Protein AF-A0A2I0TE77-F1 (afdb_monomer)

Sequence (96 aa):
MENKEVINDSKHGFTKDKLCLANLVAFHDSITALVDKGRATDIIYRDIIKTFDTVPHDILVSKMEKCGFDGWATQRIRNWLYGCTHRVVVNGSMYK

pLDDT: mean 87.78, std 10.88, range [39.72, 97.75]

Radius of gyration: 19.69 Å; Cα contacts (8 Å, |Δi|>4): 41; chains: 1; bounding box: 46×46×43 Å

Solvent-accessible surface area (backbone atoms only — not comparable to full-atom values): 6321 Å² total; per-residue (Å²): 130,83,75,68,85,82,58,61,89,87,58,30,79,99,36,88,100,43,46,72,66,58,47,52,51,56,51,52,53,55,48,50,60,38,49,77,69,72,44,92,79,87,86,86,87,84,84,66,85,60,56,83,82,67,56,58,64,70,61,53,52,56,50,41,50,75,72,66,48,51,73,67,63,49,49,53,50,51,51,47,73,79,63,66,77,73,71,49,73,57,94,91,42,80,44,114

Nearest PDB structures (foldseek):
  7wxe-assembly1_A  TM=3.402E-01  e=1.407E+00  Paenibacillus mucilaginosus
  8kfk-assembly1_A  TM=3.400E-01  e=1.407E+00  Paenibacillus mucilaginosus

Mean predicted aligned error: 7.54 Å

Organism: NCBI:txid1758121

Structure (mmCIF, N/CA/C/O backbone):
data_AF-A0A2I0TE77-F1
#
_entry.id   AF-A0A2I0TE77-F1
#
loop_
_atom_site.group_PDB
_atom_site.id
_atom_site.type_symbol
_atom_site.label_atom_id
_atom_site.label_alt_id
_atom_site.label_comp_id
_atom_site.label_asym_id
_atom_site.label_entity_id
_atom_site.label_seq_id
_atom_site.pdbx_PDB_ins_code
_atom_site.Cartn_x
_atom_site.Cartn_y
_atom_site.Cartn_z
_atom_site.occupancy
_atom_site.B_iso_or_equiv
_atom_site.auth_seq_id
_atom_site.auth_comp_id
_atom_site.auth_asym_id
_atom_site.auth_atom_id
_atom_site.pdbx_PDB_model_num
ATOM 1 N N . MET A 1 1 ? 7.221 20.554 -2.158 1.00 3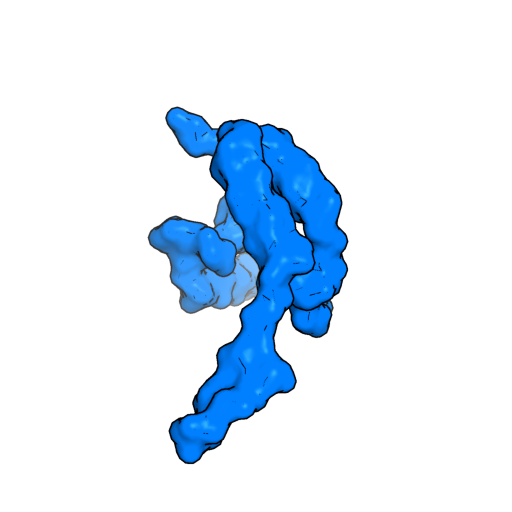9.72 1 MET A N 1
ATOM 2 C CA . MET A 1 1 ? 5.940 20.229 -1.498 1.00 39.72 1 MET A CA 1
ATOM 3 C C . MET A 1 1 ? 5.495 18.895 -2.059 1.00 39.72 1 MET A C 1
ATOM 5 O O . MET A 1 1 ? 5.282 18.820 -3.260 1.00 39.72 1 MET A O 1
ATOM 9 N N . GLU A 1 2 ? 5.480 17.837 -1.248 1.00 43.66 2 GLU A N 1
ATOM 10 C CA . GLU A 1 2 ? 4.920 16.550 -1.677 1.00 43.66 2 GLU A CA 1
ATOM 11 C C . GLU A 1 2 ? 3.451 16.757 -2.047 1.00 43.66 2 GLU A C 1
ATOM 13 O O . GLU A 1 2 ? 2.705 17.392 -1.298 1.00 43.66 2 GLU A O 1
ATOM 18 N N . ASN A 1 3 ? 3.053 16.260 -3.215 1.00 50.22 3 ASN A N 1
ATOM 19 C CA . ASN A 1 3 ? 1.667 16.287 -3.656 1.00 50.22 3 ASN A CA 1
ATOM 20 C C . ASN A 1 3 ? 0.860 15.361 -2.730 1.00 50.22 3 ASN A C 1
ATOM 22 O O . ASN A 1 3 ? 0.788 14.150 -2.940 1.00 50.22 3 ASN A O 1
ATOM 26 N N . LYS A 1 4 ? 0.293 15.932 -1.661 1.00 53.69 4 LYS A N 1
ATOM 27 C CA . LYS A 1 4 ? -0.499 15.227 -0.636 1.00 53.69 4 LYS A CA 1
ATOM 28 C C . LYS A 1 4 ? -1.796 14.610 -1.177 1.00 53.69 4 LYS A C 1
ATOM 30 O O . LYS A 1 4 ? -2.489 13.922 -0.441 1.00 53.69 4 LYS A O 1
ATOM 35 N N . GLU A 1 5 ? -2.132 14.822 -2.447 1.00 61.47 5 GLU A N 1
ATOM 36 C CA . GLU A 1 5 ? -3.385 14.338 -3.036 1.00 61.47 5 GLU A CA 1
ATOM 37 C C . GLU A 1 5 ? -3.382 12.832 -3.358 1.00 61.47 5 GLU A C 1
ATOM 39 O O . GLU A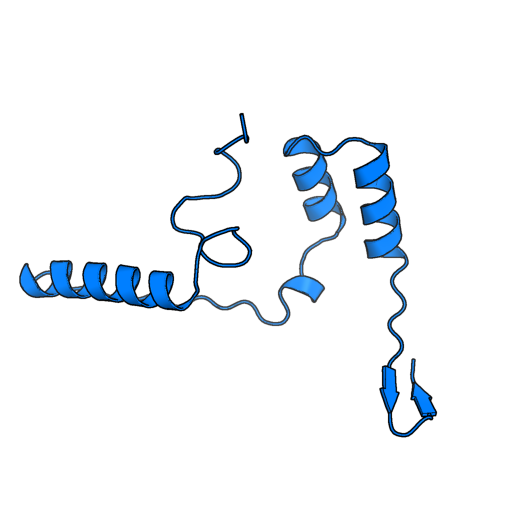 1 5 ? -4.445 12.226 -3.469 1.00 61.47 5 GLU A O 1
ATOM 44 N N . VAL A 1 6 ? -2.211 12.194 -3.486 1.00 77.75 6 VAL A N 1
ATOM 45 C CA . VAL A 1 6 ? -2.126 10.783 -3.921 1.00 77.75 6 VAL A CA 1
ATOM 46 C C . VAL A 1 6 ? -2.291 9.793 -2.762 1.00 77.75 6 VAL A C 1
ATOM 48 O O . VAL A 1 6 ? -2.830 8.698 -2.945 1.00 77.75 6 VAL A O 1
ATOM 51 N N . ILE A 1 7 ? -1.810 10.144 -1.565 1.00 85.06 7 ILE A N 1
ATOM 52 C CA . ILE A 1 7 ? -1.787 9.259 -0.394 1.00 85.06 7 ILE A CA 1
ATOM 53 C C . ILE A 1 7 ? -2.666 9.851 0.705 1.00 85.06 7 ILE A C 1
ATOM 55 O O . ILE A 1 7 ? -2.356 10.901 1.252 1.00 85.06 7 ILE A O 1
ATOM 59 N N . ASN A 1 8 ? -3.739 9.141 1.058 1.00 88.25 8 ASN A N 1
ATOM 60 C CA . ASN A 1 8 ? -4.613 9.526 2.165 1.00 88.25 8 ASN A CA 1
ATOM 61 C C . ASN A 1 8 ? -3.878 9.413 3.514 1.00 88.25 8 ASN A C 1
ATOM 63 O O . ASN A 1 8 ? -3.131 8.458 3.741 1.00 88.25 8 ASN A O 1
ATOM 67 N N . ASP A 1 9 ? -4.147 10.336 4.436 1.00 87.62 9 ASP A N 1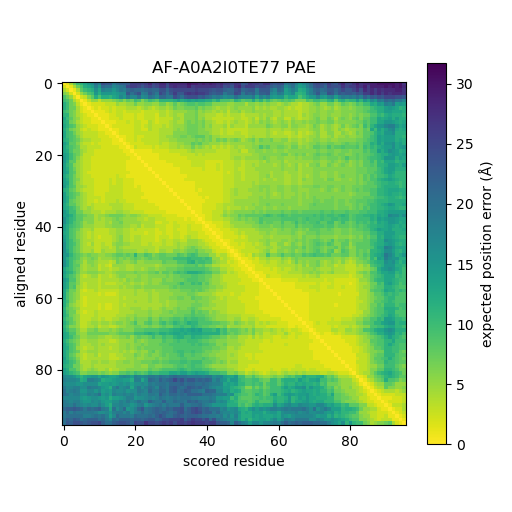
ATOM 68 C CA . ASP A 1 9 ? -3.594 10.335 5.792 1.00 87.62 9 ASP A CA 1
ATOM 69 C C . ASP A 1 9 ? -3.934 9.074 6.598 1.00 87.62 9 ASP A C 1
ATOM 71 O O . ASP A 1 9 ? -3.134 8.650 7.433 1.00 87.62 9 ASP A O 1
ATOM 75 N N . SER A 1 10 ? -5.047 8.403 6.301 1.00 87.75 10 SER A N 1
ATOM 76 C CA . SER A 1 10 ? -5.386 7.110 6.908 1.00 87.75 10 SER A CA 1
ATOM 77 C C . SER A 1 10 ? -4.495 5.954 6.428 1.00 87.75 10 SER A C 1
ATOM 79 O O . SER A 1 10 ? -4.432 4.909 7.081 1.00 87.75 10 SER A O 1
ATOM 81 N N . LYS A 1 11 ? -3.758 6.112 5.316 1.00 89.00 11 LYS A N 1
ATOM 82 C CA . LYS A 1 11 ? -2.842 5.083 4.811 1.00 89.00 11 LYS A CA 1
ATOM 83 C C . LYS A 1 11 ? -1.574 5.038 5.660 1.00 89.00 11 LYS A C 1
ATOM 85 O O . LYS A 1 11 ? -0.732 5.938 5.604 1.00 89.00 11 LYS A O 1
ATOM 90 N N . HIS A 1 12 ? -1.418 3.937 6.385 1.00 90.19 12 HIS A N 1
ATOM 91 C CA . HIS A 1 12 ? -0.244 3.669 7.215 1.00 90.19 12 HIS A CA 1
ATOM 92 C C . HIS A 1 12 ? 0.783 2.751 6.542 1.00 90.19 12 HIS A C 1
ATOM 94 O O . HIS A 1 12 ? 1.979 2.907 6.760 1.00 90.19 12 HIS A O 1
ATOM 100 N N . GLY A 1 13 ? 0.339 1.810 5.704 1.00 89.88 13 GLY A N 1
ATOM 101 C CA . GLY A 1 13 ? 1.241 0.892 5.009 1.00 89.88 13 GLY A CA 1
ATOM 102 C C . GLY A 1 13 ? 2.075 1.594 3.937 1.00 89.88 13 GLY A C 1
ATOM 103 O O . GLY A 1 13 ? 1.533 2.360 3.137 1.00 89.88 13 GLY A O 1
ATOM 104 N N . PHE A 1 14 ? 3.372 1.279 3.885 1.00 88.00 14 PHE A N 1
ATOM 105 C CA . PHE A 1 14 ? 4.336 1.825 2.917 1.00 88.00 14 PHE A CA 1
ATOM 106 C C . PHE A 1 14 ? 4.463 3.360 2.939 1.00 88.00 14 PHE A C 1
ATOM 108 O O . PHE A 1 14 ? 4.853 3.959 1.938 1.00 88.00 14 PHE A O 1
ATOM 115 N N . THR A 1 15 ? 4.144 3.997 4.068 1.00 90.50 15 THR A N 1
ATOM 116 C CA . THR A 1 15 ? 4.317 5.439 4.275 1.00 90.50 15 THR A CA 1
ATOM 117 C C . THR A 1 15 ? 5.440 5.658 5.281 1.00 90.50 15 THR A C 1
ATOM 119 O O . THR A 1 15 ? 5.472 5.010 6.328 1.00 90.50 15 THR A O 1
ATOM 122 N N . LYS A 1 16 ? 6.367 6.569 4.971 1.00 89.38 16 LYS A N 1
ATOM 123 C CA . LYS A 1 16 ? 7.454 6.926 5.886 1.00 89.38 16 LYS A CA 1
ATOM 124 C C . LYS A 1 16 ? 6.876 7.424 7.217 1.00 89.38 16 LYS A C 1
ATOM 126 O O . LYS A 1 16 ? 5.851 8.101 7.229 1.00 89.38 16 LYS A O 1
ATOM 131 N N . ASP A 1 17 ? 7.525 7.059 8.318 1.00 89.38 17 ASP A N 1
ATOM 132 C CA . ASP A 1 17 ? 7.185 7.505 9.675 1.00 89.38 17 ASP A CA 1
ATOM 133 C C . ASP A 1 17 ? 5.781 7.081 10.169 1.00 89.38 17 ASP A C 1
ATOM 135 O O . ASP A 1 17 ? 5.328 7.531 11.219 1.00 89.38 17 ASP A O 1
ATOM 139 N N . LYS A 1 18 ? 5.099 6.160 9.464 1.00 90.81 18 LYS A N 1
ATOM 140 C CA . LYS A 1 18 ? 3.854 5.520 9.917 1.00 90.81 18 LYS A CA 1
ATOM 141 C C . LYS A 1 18 ? 4.081 4.041 10.213 1.00 90.81 18 LYS A C 1
ATOM 143 O O . LYS A 1 18 ? 4.610 3.297 9.392 1.00 90.81 18 LYS A O 1
ATOM 148 N N . LEU A 1 19 ? 3.654 3.611 11.398 1.00 93.44 19 LEU A N 1
ATOM 149 C CA . LEU A 1 19 ? 3.808 2.235 11.873 1.00 93.44 19 LEU A CA 1
ATOM 150 C C . LEU A 1 19 ? 2.491 1.461 11.779 1.00 93.44 19 LEU A C 1
ATOM 152 O O . LEU A 1 19 ? 1.414 2.017 11.998 1.00 93.44 19 LEU A O 1
ATOM 156 N N . CYS A 1 20 ? 2.579 0.147 11.550 1.00 91.19 20 CYS A N 1
ATOM 157 C CA . CYS A 1 20 ? 1.412 -0.742 11.584 1.00 91.19 20 CYS A CA 1
ATOM 158 C C . CYS A 1 20 ? 0.712 -0.726 12.951 1.00 91.19 20 CYS A C 1
ATOM 160 O O . CYS A 1 20 ? -0.514 -0.748 13.007 1.00 91.19 20 CYS A O 1
ATOM 162 N N . LEU A 1 21 ? 1.480 -0.640 14.044 1.00 94.12 21 LEU A N 1
ATOM 163 C CA . LEU A 1 21 ? 0.919 -0.558 15.394 1.00 94.12 21 LEU A CA 1
ATOM 164 C C . LEU A 1 21 ? 0.113 0.732 15.590 1.00 94.12 21 LEU A C 1
ATOM 166 O O . LEU A 1 21 ? -0.994 0.677 16.111 1.00 94.12 21 LEU A O 1
ATOM 170 N N . ALA A 1 22 ? 0.627 1.871 15.114 1.00 92.38 22 ALA A N 1
ATOM 171 C CA . ALA A 1 22 ? -0.082 3.147 15.198 1.00 92.38 22 ALA A CA 1
ATOM 172 C C . ALA A 1 22 ? -1.421 3.107 14.441 1.00 92.38 22 ALA A C 1
ATOM 174 O O . ALA A 1 22 ? -2.414 3.625 14.939 1.00 92.38 22 ALA A O 1
ATOM 175 N N . ASN A 1 23 ? -1.473 2.417 13.293 1.00 92.31 23 ASN A N 1
ATOM 176 C CA . ASN A 1 23 ? -2.723 2.196 12.562 1.00 92.31 23 ASN A CA 1
ATOM 177 C C . ASN A 1 23 ? -3.749 1.412 13.392 1.00 92.31 23 ASN A C 1
ATOM 179 O O . ASN A 1 23 ? -4.920 1.774 13.431 1.00 92.31 23 ASN A O 1
ATOM 183 N N . LEU A 1 24 ? -3.307 0.332 14.048 1.00 93.94 24 LEU A N 1
ATOM 184 C CA . LEU A 1 24 ? -4.182 -0.510 14.864 1.00 93.94 24 LEU A CA 1
ATOM 185 C C . LEU A 1 24 ? -4.711 0.249 16.086 1.00 93.94 24 LEU A C 1
ATOM 187 O O . LEU A 1 24 ? -5.900 0.162 16.379 1.00 93.94 24 LEU A O 1
ATOM 191 N N . VAL A 1 25 ? -3.847 1.014 16.759 1.00 95.38 25 VAL A N 1
ATOM 192 C CA . VAL A 1 25 ? -4.234 1.857 17.900 1.00 95.38 25 VAL A CA 1
ATOM 193 C C . VAL A 1 25 ? -5.249 2.913 17.459 1.00 95.38 25 VAL A C 1
ATOM 195 O O . VAL A 1 25 ? -6.348 2.950 17.999 1.00 95.38 25 VAL A O 1
ATOM 198 N N . ALA A 1 26 ? -4.956 3.683 16.405 1.00 93.81 26 ALA A N 1
ATOM 199 C CA . ALA A 1 26 ? -5.867 4.713 15.902 1.00 93.81 26 ALA A CA 1
ATOM 200 C C . ALA A 1 26 ? -7.230 4.143 15.461 1.00 93.81 26 ALA A C 1
ATOM 202 O O . ALA A 1 26 ? -8.278 4.759 15.676 1.00 93.81 26 ALA A O 1
ATOM 203 N N . PHE A 1 27 ? -7.230 2.952 14.857 1.00 93.56 27 PHE A N 1
ATOM 204 C CA . PHE A 1 27 ? -8.447 2.232 14.498 1.00 93.56 27 PHE A CA 1
ATOM 205 C C . PHE A 1 27 ? -9.263 1.827 15.734 1.00 93.56 27 PHE A C 1
ATOM 207 O O . PHE A 1 27 ? -10.467 2.082 15.783 1.00 93.56 27 PHE A O 1
ATOM 214 N N . HIS A 1 28 ? -8.615 1.245 16.747 1.00 94.44 28 HIS A N 1
ATOM 215 C CA . HIS A 1 28 ? -9.275 0.823 17.982 1.00 94.44 28 HIS A CA 1
ATOM 216 C C . HIS A 1 28 ? -9.830 2.012 18.776 1.00 94.44 28 HIS A C 1
ATOM 218 O O . HIS A 1 28 ? -10.966 1.953 19.250 1.00 94.44 28 HIS A O 1
ATOM 224 N N . ASP A 1 29 ? -9.080 3.112 18.863 1.00 96.31 29 ASP A N 1
ATOM 225 C CA . ASP A 1 29 ? -9.523 4.352 19.509 1.00 96.31 29 ASP A CA 1
ATOM 226 C C . ASP A 1 29 ? -10.769 4.916 18.813 1.00 96.31 29 ASP A C 1
ATOM 228 O O . ASP A 1 29 ? -11.729 5.324 19.469 1.00 96.31 29 ASP A O 1
ATOM 232 N N . SER A 1 30 ? -10.796 4.869 17.476 1.00 94.94 30 SER A N 1
ATOM 233 C CA . SER A 1 30 ? -11.944 5.321 16.682 1.00 94.94 30 SER A CA 1
ATOM 234 C C . SER A 1 30 ? -13.197 4.482 16.946 1.00 94.94 30 SER A C 1
ATOM 236 O O . SER A 1 30 ? -14.288 5.036 17.077 1.00 94.94 30 SER A O 1
ATOM 238 N N . ILE A 1 31 ? -13.054 3.157 17.050 1.00 96.06 31 ILE A N 1
ATOM 239 C CA . ILE A 1 31 ? -14.172 2.253 17.361 1.00 96.06 31 ILE A CA 1
ATOM 240 C C . ILE A 1 31 ? -14.648 2.458 18.793 1.00 96.06 31 ILE A C 1
ATOM 242 O O . ILE A 1 31 ? -15.844 2.636 19.012 1.00 96.06 31 IL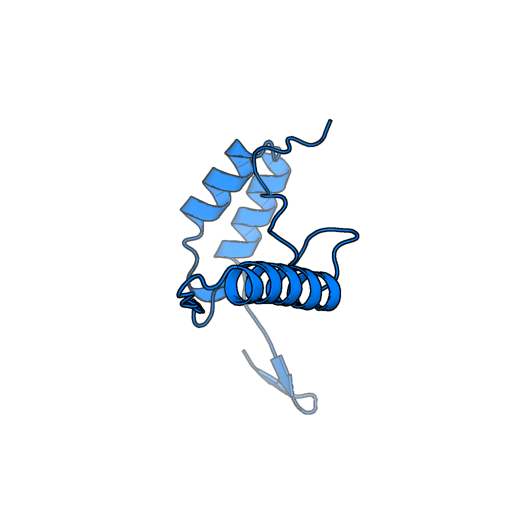E A O 1
ATOM 246 N N . THR A 1 32 ? -13.725 2.482 19.754 1.00 96.69 32 THR A N 1
ATOM 247 C CA . THR A 1 32 ? -14.041 2.681 21.176 1.00 96.69 32 THR A CA 1
ATOM 248 C C . THR A 1 32 ? -14.827 3.976 21.367 1.00 96.69 32 THR A C 1
ATOM 250 O O . THR A 1 32 ? -15.905 3.964 21.950 1.00 96.69 32 THR A O 1
ATOM 253 N N . ALA A 1 33 ? -14.389 5.070 20.737 1.00 97.50 33 ALA A N 1
ATOM 254 C CA . ALA A 1 33 ? -15.079 6.354 20.804 1.00 97.50 33 ALA A CA 1
ATOM 255 C C . ALA A 1 33 ? -16.493 6.354 20.184 1.00 97.50 33 ALA A C 1
ATOM 257 O O . ALA A 1 33 ? -17.315 7.206 20.535 1.00 97.50 33 ALA A O 1
ATOM 258 N N . LEU A 1 34 ? -16.788 5.464 19.229 1.00 97.06 34 LEU A N 1
ATOM 259 C CA . LEU A 1 34 ? -18.137 5.292 18.674 1.00 97.06 34 LEU A CA 1
ATOM 260 C C . LEU A 1 34 ? -19.014 4.441 19.599 1.00 97.06 34 LEU A C 1
ATOM 262 O O . LEU A 1 34 ? -20.171 4.801 19.834 1.00 97.06 34 LEU A O 1
ATOM 266 N N . VAL A 1 35 ? -18.449 3.369 20.154 1.00 96.12 35 VAL A N 1
ATOM 267 C CA . VAL A 1 35 ? -19.117 2.477 21.111 1.00 96.12 35 VAL A CA 1
ATOM 268 C C . VAL A 1 35 ? -19.487 3.230 22.389 1.00 96.12 35 VAL A C 1
ATOM 270 O O . VAL A 1 35 ? -20.635 3.151 22.819 1.00 96.12 35 VAL A O 1
ATOM 273 N N . ASP A 1 36 ? -18.581 4.048 22.928 1.00 97.50 36 ASP A N 1
ATOM 274 C CA . ASP A 1 36 ? -18.822 4.879 24.118 1.00 97.50 36 ASP A CA 1
ATOM 275 C C . ASP A 1 36 ? -19.974 5.875 23.918 1.00 97.50 36 ASP A C 1
ATOM 277 O O . ASP A 1 36 ? -20.664 6.260 24.860 1.00 97.50 36 ASP A O 1
ATOM 281 N N . LYS A 1 37 ? -20.226 6.281 22.668 1.00 97.75 37 LYS A N 1
ATOM 282 C CA . LYS A 1 37 ? -21.355 7.146 22.289 1.00 97.75 37 LYS A CA 1
ATOM 283 C C . LYS A 1 37 ? -22.653 6.368 22.052 1.00 97.75 37 LYS A C 1
ATOM 285 O O . LYS A 1 37 ? -23.625 6.956 21.578 1.00 97.75 37 LYS A O 1
ATOM 290 N N . GLY A 1 38 ? -22.666 5.063 22.316 1.00 97.12 38 GLY A N 1
ATOM 291 C CA . GLY A 1 38 ? -23.806 4.177 22.092 1.00 97.12 38 GLY A CA 1
ATOM 292 C C . GLY A 1 38 ? -24.151 3.972 20.615 1.00 97.12 38 GLY A C 1
ATOM 293 O O . GLY A 1 38 ? -25.290 3.630 20.300 1.00 97.12 38 GLY A O 1
ATOM 294 N N . ARG A 1 39 ? -23.214 4.217 19.687 1.00 96.94 39 ARG A N 1
ATOM 295 C CA . ARG A 1 39 ? -23.463 4.043 18.249 1.00 96.94 39 ARG A CA 1
ATOM 296 C C . ARG A 1 39 ? -23.220 2.596 17.838 1.00 96.94 39 ARG A C 1
ATOM 298 O O . ARG A 1 39 ? -22.132 2.061 18.052 1.00 96.94 39 ARG A O 1
ATOM 305 N N . ALA A 1 40 ? -24.205 1.996 17.171 1.00 94.88 40 ALA A N 1
ATOM 306 C CA . ALA A 1 40 ? -24.005 0.738 16.459 1.00 94.88 40 ALA A CA 1
ATOM 307 C C . ALA A 1 40 ? -22.876 0.915 15.430 1.00 94.88 40 ALA A C 1
ATOM 309 O O . ALA A 1 40 ? -22.896 1.861 14.640 1.00 94.88 40 ALA A O 1
ATOM 310 N N . THR A 1 41 ? -21.869 0.047 15.497 1.00 94.00 41 THR A N 1
ATOM 311 C CA . THR A 1 41 ? -20.635 0.159 14.715 1.00 94.00 41 THR A CA 1
ATOM 312 C C . THR A 1 41 ? -20.306 -1.199 14.112 1.00 94.00 41 THR A C 1
ATOM 314 O O . THR A 1 41 ? -20.110 -2.161 14.849 1.00 94.00 41 THR A O 1
ATOM 317 N N . ASP A 1 42 ? -20.204 -1.253 12.786 1.00 94.00 42 ASP A N 1
ATOM 318 C CA . ASP A 1 42 ? -19.805 -2.438 12.026 1.00 94.00 42 ASP A CA 1
ATOM 319 C C . ASP A 1 42 ? -18.451 -2.208 11.348 1.00 94.00 42 ASP A C 1
ATOM 321 O O . ASP A 1 42 ? -18.112 -1.089 10.952 1.00 94.00 42 ASP A O 1
ATOM 325 N N . ILE A 1 43 ? -17.670 -3.278 11.192 1.00 92.69 43 ILE A N 1
ATOM 326 C CA . ILE A 1 43 ? -16.328 -3.232 10.603 1.00 92.69 43 ILE A CA 1
ATOM 327 C C . ILE A 1 43 ? -16.319 -4.062 9.323 1.00 92.69 43 ILE A C 1
ATOM 329 O O . ILE A 1 43 ? -16.619 -5.254 9.341 1.00 92.69 43 ILE A O 1
ATOM 333 N N . ILE A 1 44 ? -15.901 -3.447 8.215 1.00 93.38 44 ILE A N 1
ATOM 334 C CA . ILE A 1 44 ? -15.699 -4.138 6.939 1.00 93.38 44 ILE A CA 1
ATOM 335 C C . ILE A 1 44 ? -14.201 -4.315 6.716 1.00 93.38 44 ILE A C 1
ATOM 337 O O . ILE A 1 44 ? -13.482 -3.350 6.451 1.00 93.38 44 ILE A O 1
ATOM 341 N N . TYR A 1 45 ? -13.734 -5.559 6.791 1.00 90.38 45 TYR A N 1
ATOM 342 C CA . TYR A 1 45 ? -12.372 -5.907 6.408 1.00 90.38 45 TYR A CA 1
ATOM 343 C C . TYR A 1 45 ? -12.323 -6.279 4.925 1.00 90.38 45 TYR A C 1
ATOM 345 O O . TYR A 1 45 ? -13.079 -7.136 4.468 1.00 90.38 45 TYR A O 1
ATOM 353 N N . ARG A 1 46 ? -11.428 -5.639 4.166 1.00 89.38 46 ARG A N 1
ATOM 354 C CA . ARG A 1 46 ? -11.200 -5.949 2.752 1.00 89.38 46 ARG A CA 1
ATOM 355 C C . ARG A 1 46 ? -9.739 -6.299 2.536 1.00 89.38 46 ARG A C 1
ATOM 357 O O . ARG A 1 46 ? -8.876 -5.439 2.680 1.00 89.38 46 ARG A O 1
ATOM 364 N N . ASP A 1 47 ? -9.507 -7.533 2.118 1.00 90.50 47 ASP A N 1
ATOM 365 C CA . ASP A 1 47 ? -8.208 -8.001 1.654 1.00 90.50 47 ASP A CA 1
ATOM 366 C C . ASP A 1 47 ? -8.275 -8.352 0.165 1.00 90.50 47 ASP A C 1
ATOM 368 O O . ASP A 1 47 ? -9.342 -8.665 -0.373 1.00 90.50 47 ASP A O 1
ATOM 372 N N . ILE A 1 48 ? -7.143 -8.246 -0.521 1.00 87.62 48 ILE A N 1
ATOM 373 C CA . ILE A 1 48 ? -7.019 -8.587 -1.936 1.00 87.62 48 ILE A CA 1
ATOM 374 C C . ILE A 1 48 ? -5.934 -9.661 -2.035 1.00 87.62 48 ILE A C 1
ATOM 376 O O . ILE A 1 48 ? -4.769 -9.431 -1.718 1.00 87.62 48 ILE A O 1
ATOM 380 N N . ILE A 1 49 ? -6.312 -10.847 -2.506 1.00 92.00 49 ILE A N 1
ATOM 381 C CA . ILE A 1 49 ? -5.366 -11.948 -2.703 1.00 92.00 49 ILE A CA 1
ATOM 382 C C . ILE A 1 49 ? -4.354 -11.542 -3.777 1.00 92.00 49 ILE A C 1
ATOM 384 O O . ILE A 1 49 ? -4.745 -11.128 -4.868 1.00 92.00 49 ILE A O 1
ATOM 388 N N . LYS A 1 50 ? -3.057 -11.696 -3.477 1.00 86.06 50 LYS A N 1
ATOM 389 C CA . LYS A 1 50 ? -1.953 -11.433 -4.418 1.00 86.06 50 LYS A CA 1
ATOM 390 C C . LYS A 1 50 ? -2.063 -10.055 -5.085 1.00 86.06 50 LYS A C 1
ATOM 392 O O . LYS A 1 50 ? -2.080 -9.922 -6.309 1.00 86.06 50 LYS A O 1
ATOM 397 N N . THR A 1 51 ? -2.159 -9.009 -4.269 1.00 84.94 51 THR A N 1
ATOM 398 C CA . THR A 1 51 ? -2.329 -7.619 -4.728 1.00 84.94 51 THR A CA 1
ATOM 399 C C . THR A 1 51 ? -1.311 -7.187 -5.772 1.00 84.94 51 THR A C 1
ATOM 401 O O . THR A 1 51 ? -1.675 -6.516 -6.727 1.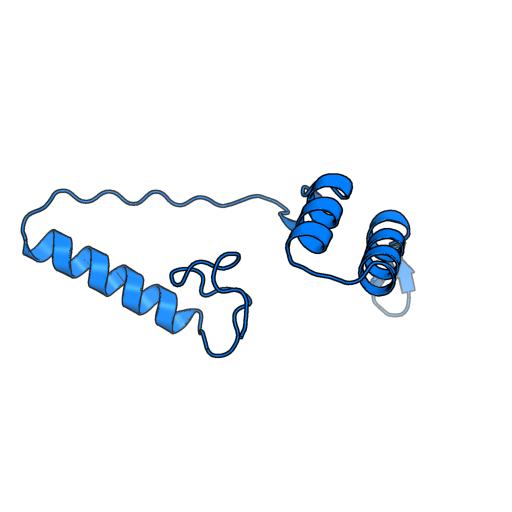00 84.94 51 THR A O 1
ATOM 404 N N . PHE A 1 52 ? -0.050 -7.582 -5.624 1.00 83.31 52 PHE A N 1
ATOM 405 C CA . PHE A 1 52 ? 0.999 -7.204 -6.567 1.00 83.31 52 PHE A CA 1
ATOM 406 C C . PHE A 1 52 ? 0.922 -7.976 -7.889 1.00 83.31 52 PHE A C 1
ATOM 408 O O . PHE A 1 52 ? 1.248 -7.403 -8.922 1.00 83.31 52 PHE A O 1
ATOM 415 N N . ASP A 1 53 ? 0.417 -9.214 -7.879 1.00 84.88 53 ASP A N 1
ATOM 416 C CA . ASP A 1 53 ? 0.294 -10.041 -9.090 1.00 84.88 53 ASP A CA 1
ATOM 417 C C . ASP A 1 53 ? -0.935 -9.659 -9.933 1.00 84.88 53 ASP A C 1
ATOM 419 O O . ASP A 1 53 ? -0.996 -9.947 -11.125 1.00 84.88 53 ASP A O 1
ATOM 423 N N . THR A 1 54 ? -1.949 -9.051 -9.309 1.00 87.88 54 THR A N 1
ATOM 424 C CA . THR A 1 54 ? -3.257 -8.778 -9.934 1.00 87.88 54 THR A CA 1
ATOM 425 C C . THR A 1 54 ? -3.417 -7.346 -10.441 1.00 87.88 54 THR A C 1
ATOM 427 O O . THR A 1 54 ? -4.386 -7.051 -11.142 1.00 87.88 54 THR A O 1
ATOM 430 N N . VAL A 1 55 ? -2.493 -6.438 -10.113 1.00 89.06 55 VAL A N 1
ATOM 431 C CA . VAL A 1 55 ? -2.555 -5.038 -10.554 1.00 89.06 55 VAL A CA 1
ATOM 432 C C . VAL A 1 55 ? -2.229 -4.936 -12.051 1.00 89.06 55 VAL A C 1
ATOM 434 O O . VAL A 1 55 ? -1.121 -5.285 -12.453 1.00 89.06 55 VAL A O 1
ATOM 437 N N . PRO A 1 56 ? -3.131 -4.390 -12.894 1.00 91.50 56 PRO A N 1
ATOM 438 C CA . PRO A 1 56 ? -2.843 -4.215 -14.315 1.00 91.50 56 PRO A CA 1
ATOM 439 C C . PRO A 1 56 ? -1.689 -3.229 -14.532 1.00 91.50 56 PRO A C 1
ATOM 441 O O . PRO A 1 56 ? -1.757 -2.075 -14.093 1.00 91.50 56 PRO A O 1
ATOM 444 N N . HIS A 1 57 ? -0.641 -3.671 -15.232 1.00 92.19 57 HIS A N 1
ATOM 445 C CA . HIS A 1 57 ? 0.600 -2.906 -15.394 1.00 92.19 57 HIS A CA 1
ATOM 446 C C . HIS A 1 57 ? 0.380 -1.545 -16.071 1.00 92.19 57 HIS A C 1
ATOM 448 O O . HIS A 1 57 ? 0.913 -0.543 -15.600 1.00 92.19 57 HIS A O 1
ATOM 454 N N . ASP A 1 58 ? -0.457 -1.467 -17.109 1.00 92.44 58 ASP A N 1
ATOM 455 C CA . ASP A 1 58 ? -0.734 -0.197 -17.7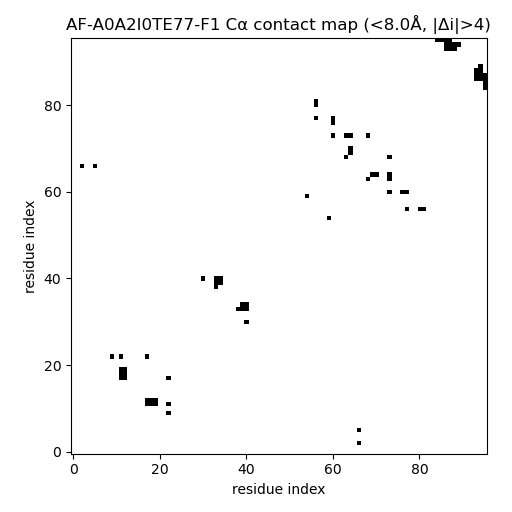99 1.00 92.44 58 ASP A CA 1
ATOM 456 C C . ASP A 1 58 ? -1.445 0.823 -16.899 1.00 92.44 58 ASP A C 1
ATOM 4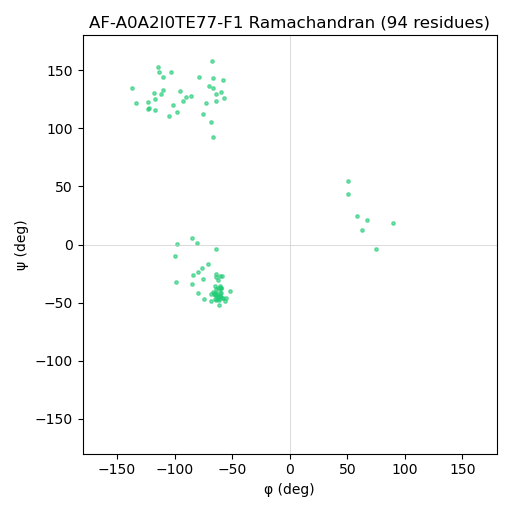58 O O . ASP A 1 58 ? -1.153 2.020 -16.950 1.00 92.44 58 ASP A O 1
ATOM 462 N N . ILE A 1 59 ? -2.338 0.356 -16.017 1.00 93.50 59 ILE A N 1
ATOM 463 C CA . ILE A 1 59 ? -3.022 1.218 -15.044 1.00 93.50 59 ILE A CA 1
ATOM 464 C C . ILE A 1 59 ? -2.022 1.739 -14.010 1.00 93.50 59 ILE A C 1
ATOM 466 O O . ILE A 1 59 ? -2.071 2.916 -13.646 1.00 93.50 59 ILE A O 1
ATOM 470 N N . LEU A 1 60 ? -1.119 0.878 -13.533 1.00 92.19 60 LEU A N 1
ATOM 471 C CA . LEU A 1 60 ? -0.079 1.264 -12.583 1.00 92.19 60 LEU A CA 1
ATOM 472 C C . LEU A 1 60 ? 0.845 2.331 -13.179 1.00 92.19 60 LEU A C 1
ATOM 474 O O . LEU A 1 60 ? 1.066 3.365 -12.550 1.00 92.19 60 LEU A O 1
ATOM 478 N N . VAL A 1 61 ? 1.318 2.111 -14.406 1.00 93.62 61 VAL A N 1
ATOM 479 C CA . VAL A 1 61 ? 2.193 3.047 -15.119 1.00 93.62 61 VAL A CA 1
ATOM 480 C C . VAL A 1 61 ? 1.491 4.387 -15.364 1.00 93.62 61 VAL A C 1
ATOM 482 O O . VAL A 1 61 ? 2.041 5.429 -15.017 1.00 93.62 61 VAL A O 1
ATOM 485 N N . SER A 1 62 ? 0.240 4.380 -15.840 1.00 92.88 62 SER A N 1
ATOM 486 C CA . SER A 1 62 ? -0.530 5.618 -16.042 1.00 92.88 62 SER A CA 1
ATOM 487 C C . SER A 1 62 ? -0.738 6.401 -14.738 1.00 92.88 62 SER A C 1
ATOM 489 O O . SER A 1 62 ? -0.715 7.634 -14.730 1.00 92.88 62 SER A O 1
ATOM 491 N N . LYS A 1 63 ? -0.918 5.708 -13.605 1.00 92.19 63 LYS A N 1
ATOM 492 C CA . LYS A 1 63 ? -0.985 6.366 -12.293 1.00 92.19 63 LYS A CA 1
ATOM 493 C C . LYS A 1 63 ? 0.349 6.994 -11.900 1.00 92.19 63 LYS A C 1
ATOM 495 O O . LYS A 1 63 ? 0.325 8.102 -11.377 1.00 92.19 63 LYS A O 1
ATOM 500 N N . MET A 1 64 ? 1.481 6.336 -12.150 1.00 91.50 64 MET A N 1
ATOM 501 C CA . MET A 1 64 ? 2.808 6.890 -11.844 1.00 91.50 64 MET A CA 1
ATOM 502 C C . MET A 1 64 ? 3.074 8.186 -12.615 1.00 91.50 64 MET A C 1
ATOM 504 O O . MET A 1 64 ? 3.468 9.179 -12.006 1.00 91.50 64 MET A O 1
ATOM 508 N N . GLU A 1 65 ? 2.767 8.209 -13.913 1.00 92.12 65 GLU A N 1
ATOM 509 C CA . GLU A 1 65 ? 2.889 9.407 -14.759 1.00 92.12 65 GLU A CA 1
ATOM 510 C C . GLU A 1 65 ? 2.041 10.563 -14.203 1.00 92.12 65 GLU A C 1
ATOM 512 O O . GLU A 1 65 ? 2.532 11.676 -14.022 1.00 92.12 65 GLU A O 1
ATOM 517 N N . LYS A 1 66 ? 0.785 10.285 -13.822 1.00 91.19 66 LYS A N 1
ATOM 518 C CA . LYS A 1 66 ? -0.104 11.274 -13.183 1.00 91.19 66 LYS A CA 1
ATOM 519 C C . LYS A 1 66 ? 0.392 11.751 -11.817 1.00 91.19 66 LYS A C 1
ATOM 521 O O . LYS A 1 66 ? 0.080 12.868 -11.420 1.00 91.19 66 LYS A O 1
ATOM 526 N N . CYS A 1 67 ? 1.153 10.926 -11.101 1.00 89.12 67 CYS A N 1
ATOM 527 C CA . CYS A 1 67 ? 1.762 11.289 -9.820 1.00 89.12 67 CYS A CA 1
ATOM 528 C C . CYS A 1 67 ? 3.056 12.106 -9.979 1.00 89.12 67 CYS A C 1
ATOM 530 O O . CYS A 1 67 ? 3.666 12.460 -8.972 1.00 89.12 67 CYS A O 1
ATOM 532 N N . GLY A 1 68 ? 3.474 12.413 -11.213 1.00 90.38 68 GLY A N 1
ATOM 533 C CA . GLY A 1 68 ? 4.641 13.248 -11.494 1.00 90.38 68 GLY A CA 1
ATOM 534 C C . GLY A 1 68 ? 5.957 12.483 -11.620 1.00 90.38 68 GLY A C 1
ATOM 535 O O . GLY A 1 68 ? 7.016 13.096 -11.512 1.00 90.38 68 GLY A O 1
ATOM 536 N N . PHE A 1 69 ? 5.917 11.165 -11.841 1.00 91.44 69 PHE A N 1
ATOM 537 C CA . PHE A 1 69 ? 7.125 10.421 -12.204 1.00 91.44 69 PHE A CA 1
ATOM 538 C C . PHE A 1 69 ? 7.599 10.863 -13.590 1.00 91.44 69 PHE A C 1
ATOM 540 O O . PHE A 1 69 ? 6.802 10.963 -14.524 1.00 91.44 69 PHE A O 1
ATOM 547 N N . ASP A 1 70 ? 8.902 11.103 -13.738 1.00 93.69 70 ASP A N 1
ATOM 548 C CA . ASP A 1 70 ? 9.465 11.453 -15.037 1.00 93.69 70 ASP A CA 1
ATOM 549 C C . ASP A 1 70 ? 9.390 10.268 -16.020 1.00 93.69 70 ASP A C 1
ATOM 551 O O . ASP A 1 70 ? 9.278 9.095 -15.634 1.00 93.69 70 ASP A O 1
ATOM 555 N N . GLY A 1 71 ? 9.431 10.573 -17.320 1.00 92.94 71 GLY A N 1
ATOM 556 C CA . GLY A 1 71 ? 9.276 9.567 -18.372 1.00 92.94 71 GLY A CA 1
ATOM 557 C C . GLY A 1 71 ? 10.370 8.496 -18.362 1.00 92.94 71 GLY A C 1
ATOM 558 O O . GLY A 1 71 ? 10.098 7.342 -18.692 1.00 92.94 71 GLY A O 1
ATOM 559 N N . TRP A 1 72 ? 11.590 8.829 -17.933 1.00 94.62 72 TRP A N 1
ATOM 560 C CA . TRP A 1 72 ? 12.687 7.866 -17.870 1.00 94.62 72 TRP A CA 1
ATOM 561 C C . TRP A 1 72 ? 12.510 6.893 -16.700 1.00 94.62 72 TRP A C 1
ATOM 563 O O . TRP A 1 72 ? 12.606 5.677 -16.892 1.00 94.62 72 TRP A O 1
ATOM 573 N N . ALA A 1 73 ? 12.186 7.399 -15.509 1.00 94.19 73 ALA A N 1
ATOM 574 C CA . ALA A 1 73 ? 11.884 6.586 -14.335 1.00 94.19 73 ALA A CA 1
ATOM 575 C C . ALA A 1 73 ? 10.696 5.655 -14.611 1.00 94.19 73 ALA A C 1
ATOM 577 O O . ALA A 1 73 ? 10.775 4.445 -14.377 1.00 94.19 73 ALA A O 1
ATOM 578 N N . THR A 1 74 ? 9.632 6.199 -15.200 1.00 94.69 74 THR A N 1
ATOM 579 C CA . THR A 1 74 ? 8.438 5.442 -15.583 1.00 94.69 74 THR A CA 1
ATOM 580 C C . THR A 1 74 ? 8.766 4.344 -16.599 1.00 94.69 74 THR A C 1
ATOM 582 O O . THR A 1 74 ? 8.338 3.200 -16.430 1.00 94.69 74 THR A O 1
ATOM 585 N N . GLN A 1 75 ? 9.577 4.636 -17.622 1.00 93.12 75 GLN A N 1
ATOM 586 C CA . GLN A 1 75 ? 9.976 3.639 -18.618 1.00 93.12 75 GLN A CA 1
ATOM 587 C C . GLN A 1 75 ? 10.806 2.504 -18.004 1.00 93.12 75 GLN A C 1
ATOM 589 O O . GLN A 1 75 ? 10.618 1.339 -18.364 1.00 93.12 75 GLN A O 1
ATOM 594 N N . ARG A 1 76 ? 11.701 2.805 -17.052 1.00 92.75 76 ARG A N 1
ATOM 595 C CA . ARG A 1 76 ? 12.464 1.767 -16.340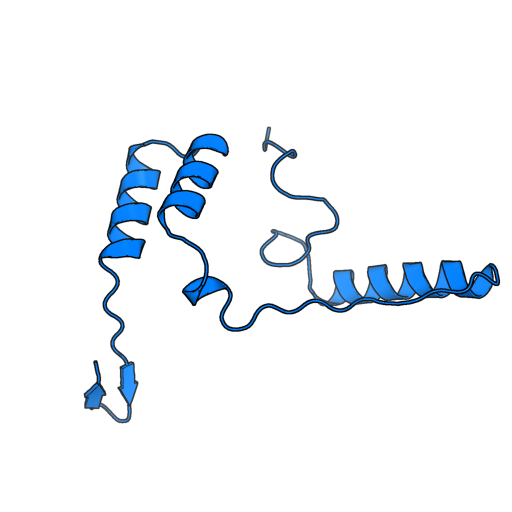 1.00 92.75 76 ARG A CA 1
ATOM 596 C C . ARG A 1 76 ? 11.554 0.839 -15.546 1.00 92.75 76 ARG A C 1
ATOM 598 O O . ARG A 1 76 ? 11.728 -0.375 -15.619 1.00 92.75 76 ARG A O 1
ATOM 605 N N . ILE A 1 77 ? 10.578 1.396 -14.833 1.00 92.50 77 ILE A N 1
ATOM 606 C CA . ILE A 1 77 ? 9.604 0.609 -14.067 1.00 92.50 77 ILE A CA 1
ATOM 607 C C . ILE A 1 77 ? 8.739 -0.232 -15.011 1.00 92.50 77 ILE A C 1
ATOM 609 O O . ILE A 1 77 ? 8.555 -1.419 -14.764 1.00 92.50 77 ILE A O 1
ATOM 613 N N . ARG A 1 78 ? 8.275 0.335 -16.132 1.00 93.25 78 ARG A N 1
ATOM 614 C CA . ARG A 1 78 ? 7.522 -0.400 -17.161 1.00 93.25 78 ARG A CA 1
ATOM 615 C C . ARG A 1 78 ? 8.307 -1.612 -17.671 1.00 93.25 78 ARG A C 1
ATOM 617 O O . ARG A 1 78 ? 7.772 -2.717 -17.698 1.00 93.25 78 ARG A O 1
ATOM 624 N N . ASN A 1 79 ? 9.578 -1.426 -18.025 1.00 91.75 79 ASN A N 1
ATOM 625 C CA . ASN A 1 79 ? 10.432 -2.521 -18.491 1.00 91.75 79 ASN A CA 1
ATOM 626 C C . ASN A 1 79 ? 10.620 -3.601 -17.415 1.00 91.75 79 ASN A C 1
ATOM 628 O O . ASN A 1 79 ? 10.634 -4.785 -17.740 1.00 91.75 79 ASN A O 1
ATOM 632 N N . TRP A 1 80 ? 10.737 -3.206 -16.144 1.00 89.94 80 TRP A N 1
ATOM 633 C CA . TRP A 1 80 ? 10.810 -4.146 -15.027 1.00 89.94 80 TRP A CA 1
ATOM 634 C C . TRP A 1 80 ? 9.508 -4.944 -14.865 1.00 89.94 80 TRP A C 1
ATOM 636 O O . TRP A 1 80 ? 9.562 -6.165 -14.797 1.00 89.94 80 TRP A O 1
ATOM 646 N N . LEU A 1 81 ? 8.343 -4.285 -14.903 1.00 89.56 81 LEU A N 1
ATOM 647 C CA . LEU A 1 81 ? 7.031 -4.933 -14.762 1.00 89.56 81 LEU A CA 1
ATOM 648 C C . LEU A 1 81 ? 6.766 -5.980 -15.856 1.00 89.56 81 LEU A C 1
ATOM 650 O O . LEU A 1 81 ? 6.300 -7.074 -15.560 1.00 89.56 81 LEU A O 1
ATOM 654 N N . TYR A 1 82 ? 7.080 -5.671 -17.118 1.00 86.06 82 TYR A N 1
ATOM 655 C CA . TYR A 1 82 ? 6.862 -6.595 -18.240 1.00 86.06 82 TYR A CA 1
ATOM 656 C C . TYR A 1 82 ? 7.989 -7.621 -18.429 1.00 86.06 82 TYR A C 1
ATOM 658 O O . TYR A 1 82 ? 7.755 -8.699 -18.971 1.00 86.06 82 TYR A O 1
ATOM 666 N N . GLY A 1 83 ? 9.211 -7.294 -18.004 1.00 75.19 83 GLY A N 1
ATOM 667 C CA . GLY A 1 83 ? 10.403 -8.126 -18.181 1.00 75.19 83 GLY A CA 1
ATOM 668 C C . GLY A 1 83 ? 10.781 -8.974 -16.965 1.00 75.19 83 GLY A C 1
ATOM 669 O O . GLY A 1 83 ? 11.798 -9.671 -17.009 1.00 75.19 83 GLY A O 1
ATOM 670 N N . CYS A 1 84 ? 10.016 -8.911 -15.872 1.00 74.06 84 CYS A N 1
ATOM 671 C CA . CYS A 1 84 ? 10.371 -9.578 -14.625 1.00 74.06 84 CYS A CA 1
ATOM 672 C C . CYS A 1 84 ? 10.305 -11.106 -14.760 1.00 74.06 84 CYS A C 1
ATOM 674 O O . CYS A 1 84 ? 9.235 -11.710 -14.759 1.00 74.06 84 CYS A O 1
ATOM 676 N N . THR A 1 85 ? 11.472 -11.748 -14.837 1.00 73.56 85 THR A N 1
ATOM 677 C CA . THR A 1 85 ? 11.604 -13.197 -14.649 1.00 73.56 85 THR A CA 1
ATOM 678 C C . THR A 1 85 ? 12.055 -13.448 -13.219 1.00 73.56 85 THR A C 1
ATOM 680 O O . THR A 1 85 ? 13.166 -13.075 -12.843 1.00 73.56 85 THR A O 1
ATOM 683 N N . HIS A 1 86 ? 11.202 -14.080 -12.421 1.00 71.94 86 HIS A N 1
ATOM 684 C CA . HIS A 1 86 ? 11.564 -14.489 -11.069 1.00 71.94 86 HIS A CA 1
ATOM 685 C C . HIS A 1 86 ? 12.404 -15.770 -11.132 1.00 71.94 86 HIS A C 1
ATOM 687 O O . HIS A 1 86 ? 12.218 -16.608 -12.010 1.00 71.94 86 HIS A O 1
ATOM 693 N N . ARG A 1 87 ? 13.381 -15.890 -10.234 1.00 82.62 87 ARG A N 1
ATOM 694 C CA . ARG A 1 87 ? 14.182 -17.100 -10.031 1.00 82.62 87 ARG A CA 1
ATOM 695 C C . ARG A 1 87 ? 14.329 -17.314 -8.538 1.00 82.62 87 ARG A C 1
ATOM 697 O O . ARG A 1 87 ? 14.625 -16.364 -7.814 1.00 82.62 87 ARG A O 1
ATOM 704 N N . VAL A 1 88 ? 14.143 -18.545 -8.086 1.00 77.25 88 VAL A N 1
ATOM 705 C CA . VAL A 1 88 ? 14.243 -18.911 -6.670 1.00 77.25 88 VAL A CA 1
ATOM 706 C C . VAL A 1 88 ? 15.370 -19.919 -6.511 1.00 77.25 88 VAL A C 1
ATOM 708 O O . VAL A 1 88 ? 15.427 -20.903 -7.240 1.00 77.25 88 VAL A O 1
ATOM 711 N N . VAL A 1 89 ? 16.280 -19.688 -5.565 1.00 87.06 89 VAL A N 1
ATOM 712 C CA . VAL A 1 89 ? 17.329 -20.658 -5.226 1.00 87.06 89 VAL A CA 1
ATOM 713 C C . VAL A 1 89 ? 16.922 -21.392 -3.954 1.00 87.06 89 VAL A C 1
ATOM 715 O O . VAL A 1 89 ? 16.748 -20.765 -2.913 1.00 87.06 89 VAL A O 1
ATOM 718 N N . VAL A 1 90 ? 16.791 -22.717 -4.032 1.00 88.44 90 VAL A N 1
ATOM 719 C CA . VAL A 1 90 ? 16.502 -23.589 -2.884 1.00 88.44 90 VAL A CA 1
ATOM 720 C C . VAL A 1 90 ? 17.609 -24.632 -2.784 1.00 88.44 90 VAL A C 1
ATOM 722 O O . VAL A 1 90 ? 17.865 -25.358 -3.743 1.00 88.44 90 VAL A O 1
ATOM 725 N N . ASN A 1 91 ? 18.291 -24.690 -1.636 1.00 87.62 91 ASN A N 1
ATOM 726 C CA . ASN A 1 91 ? 19.418 -25.600 -1.377 1.00 87.62 91 ASN A CA 1
ATOM 727 C C . ASN A 1 91 ? 20.503 -25.569 -2.474 1.00 87.62 91 ASN A C 1
ATOM 729 O O . ASN A 1 91 ? 20.967 -26.605 -2.940 1.00 87.62 91 ASN A O 1
ATOM 733 N N . GLY A 1 92 ? 20.868 -24.370 -2.942 1.00 88.00 92 GLY A N 1
ATOM 734 C CA . GLY A 1 92 ? 21.878 -24.180 -3.994 1.00 88.00 92 GLY A CA 1
ATOM 735 C C . GLY A 1 92 ? 21.412 -24.536 -5.411 1.00 88.00 92 GLY A C 1
ATOM 736 O O . GLY A 1 92 ? 22.140 -24.296 -6.369 1.00 88.00 92 GLY A O 1
ATOM 737 N N . SER A 1 93 ? 20.192 -25.053 -5.564 1.00 82.81 93 SER A N 1
ATOM 738 C CA . SER A 1 93 ? 19.586 -25.336 -6.863 1.00 82.81 93 SER A CA 1
ATOM 739 C C . SER A 1 93 ? 18.709 -24.168 -7.298 1.00 82.81 93 SER A C 1
ATOM 741 O O . SER A 1 93 ? 17.908 -23.655 -6.517 1.00 82.81 93 SER A O 1
ATOM 743 N N . MET A 1 94 ? 18.880 -23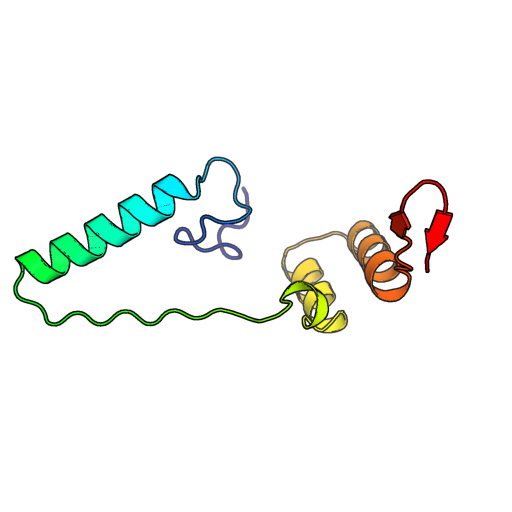.729 -8.542 1.00 86.62 94 MET A N 1
ATOM 744 C CA . MET A 1 94 ? 18.140 -22.609 -9.114 1.00 86.62 94 MET A CA 1
ATOM 745 C C . MET A 1 94 ? 16.889 -23.112 -9.833 1.00 86.62 94 MET A C 1
ATOM 747 O O . MET A 1 94 ? 16.977 -23.904 -10.769 1.00 86.62 94 MET A O 1
ATOM 751 N N . TYR A 1 95 ? 15.743 -22.587 -9.424 1.00 75.38 95 TYR A N 1
ATOM 752 C CA . TYR A 1 95 ? 14.432 -22.839 -10.001 1.00 75.38 95 TYR A CA 1
ATOM 753 C C . TYR A 1 95 ? 13.952 -21.576 -10.718 1.00 75.38 95 TYR A C 1
ATOM 755 O O . TYR A 1 95 ? 14.258 -20.451 -10.304 1.00 75.38 95 TYR A O 1
ATOM 763 N N . LYS A 1 96 ? 13.256 -21.775 -11.835 1.00 65.00 96 LYS A N 1
ATOM 764 C CA . LYS A 1 96 ? 12.613 -20.706 -12.600 1.00 65.00 96 LYS A CA 1
ATOM 765 C C . LYS A 1 96 ? 11.157 -20.589 -12.177 1.00 65.00 96 LYS A C 1
ATOM 767 O O . LYS A 1 96 ? 10.555 -21.656 -11.935 1.00 65.00 96 LYS A O 1
#

Foldseek 3Di:
DQPCVPDDPLDQPPDPPRDPVNNVVVVVVVVVVCVVVVHDDDDDDDDDPPVVVPDDLVVVLVVCVVSPDDPVRSVVVSCCSVVPDDWDADPNDIDD

Secondary structure (DSSP, 8-state):
---TTSS-TT--TT-TT--HHHHHHHHHHHHHHHHTTT----------TTHHHHS-HHHHHHHHHHTT--HHHHHHHHHHHHH----EEETTEEE-